Protein AF-A0A3D1CRJ1-F1 (afdb_monomer_lite)

Structure (mmCIF, N/CA/C/O backbone):
data_AF-A0A3D1CRJ1-F1
#
_entry.id   AF-A0A3D1CRJ1-F1
#
loop_
_atom_site.group_PDB
_atom_site.id
_atom_site.type_symbol
_atom_site.label_atom_id
_atom_site.label_alt_id
_atom_site.label_comp_id
_atom_site.label_asym_id
_atom_site.label_entity_id
_atom_site.label_seq_id
_atom_site.pdbx_PDB_ins_code
_atom_site.Cartn_x
_atom_site.Cartn_y
_atom_site.Cartn_z
_atom_site.occupancy
_atom_site.B_iso_or_equiv
_atom_site.auth_seq_id
_atom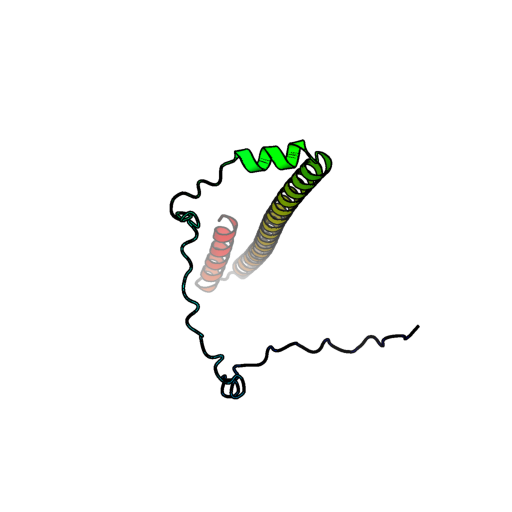_site.auth_comp_id
_atom_site.auth_asym_id
_atom_site.auth_atom_id
_atom_site.pdbx_PDB_model_num
ATOM 1 N N . MET A 1 1 ? 17.618 -36.115 -33.196 1.00 42.38 1 MET A N 1
ATOM 2 C CA . MET A 1 1 ? 16.880 -35.303 -32.205 1.00 42.38 1 MET A CA 1
ATOM 3 C C . MET A 1 1 ? 16.942 -36.050 -30.886 1.00 42.38 1 MET A C 1
ATOM 5 O O . MET A 1 1 ? 16.334 -37.105 -30.785 1.00 42.38 1 MET A O 1
ATOM 9 N N . GLU A 1 2 ? 17.741 -35.579 -29.932 1.00 59.16 2 GLU A N 1
ATOM 10 C CA . GLU A 1 2 ? 17.871 -36.201 -28.608 1.00 59.16 2 GLU A CA 1
ATOM 11 C C . GLU A 1 2 ? 16.869 -35.543 -27.651 1.00 59.16 2 GLU A C 1
ATOM 13 O O . GLU A 1 2 ? 16.913 -34.330 -27.436 1.00 59.16 2 GLU A O 1
ATOM 18 N N . MET A 1 3 ? 15.917 -36.324 -27.133 1.00 46.12 3 MET A N 1
ATOM 19 C CA . MET A 1 3 ? 14.905 -35.846 -26.189 1.00 46.12 3 MET A CA 1
ATOM 20 C C . MET A 1 3 ? 15.514 -35.753 -24.784 1.00 46.12 3 MET A C 1
ATOM 22 O O . MET A 1 3 ? 15.928 -36.765 -24.227 1.00 46.12 3 MET A O 1
ATOM 26 N N . ARG A 1 4 ? 15.575 -34.545 -24.206 1.00 65.12 4 ARG A N 1
ATOM 27 C CA . ARG A 1 4 ? 15.993 -34.331 -22.809 1.00 65.12 4 ARG A CA 1
ATOM 28 C C . ARG A 1 4 ? 14.812 -34.601 -21.874 1.00 65.12 4 ARG A C 1
ATOM 30 O O . ARG A 1 4 ? 13.742 -34.024 -22.052 1.00 65.12 4 ARG A O 1
ATOM 37 N N . THR A 1 5 ? 15.010 -35.463 -20.884 1.00 62.72 5 THR A N 1
ATOM 38 C CA . THR A 1 5 ? 14.030 -35.816 -19.848 1.00 62.72 5 THR A CA 1
ATOM 39 C C . THR A 1 5 ? 13.809 -34.631 -18.892 1.00 62.72 5 THR A C 1
ATOM 41 O O . THR A 1 5 ? 14.776 -34.128 -18.318 1.00 62.72 5 THR A O 1
ATOM 44 N N . PRO A 1 6 ? 12.568 -34.157 -18.681 1.00 48.84 6 PRO A N 1
ATOM 45 C CA . PRO A 1 6 ? 12.290 -33.060 -17.758 1.00 48.84 6 PRO A CA 1
ATOM 46 C C . PRO A 1 6 ? 12.328 -33.578 -16.312 1.00 48.84 6 PRO A C 1
ATOM 48 O O . PRO A 1 6 ? 11.455 -34.334 -15.895 1.00 48.84 6 PRO A O 1
ATOM 51 N N . GLY A 1 7 ? 13.357 -33.199 -15.549 1.00 63.16 7 GLY A N 1
ATOM 52 C CA . GLY A 1 7 ? 13.496 -33.607 -14.144 1.00 63.16 7 GLY A CA 1
ATOM 53 C C . GLY A 1 7 ? 14.865 -33.363 -13.500 1.00 63.16 7 GLY A C 1
ATOM 54 O O . GLY A 1 7 ? 14.966 -33.388 -12.275 1.00 63.16 7 GLY A O 1
ATOM 55 N N . GLU A 1 8 ? 15.916 -33.080 -14.274 1.00 55.84 8 GLU A N 1
ATOM 56 C CA . GLU A 1 8 ? 17.212 -32.696 -13.703 1.00 55.84 8 GLU A CA 1
ATOM 57 C C . GLU A 1 8 ? 17.174 -31.251 -13.195 1.00 55.84 8 GLU A C 1
ATOM 59 O O . GLU A 1 8 ? 17.063 -30.294 -13.963 1.00 55.84 8 GLU A O 1
ATOM 64 N N . ARG A 1 9 ? 17.263 -31.089 -11.870 1.00 64.62 9 ARG A N 1
ATOM 65 C CA . ARG A 1 9 ? 17.508 -29.783 -11.251 1.00 64.62 9 ARG A CA 1
ATOM 66 C C . ARG A 1 9 ? 18.858 -29.253 -11.757 1.00 64.62 9 ARG A C 1
ATOM 68 O O . ARG A 1 9 ? 19.828 -30.015 -11.744 1.00 64.62 9 ARG A O 1
ATOM 75 N N . PRO A 1 10 ? 18.955 -27.982 -12.182 1.00 64.38 10 PRO A N 1
ATOM 76 C CA . PRO A 1 10 ? 20.227 -27.410 -12.603 1.00 64.38 10 PRO A CA 1
ATOM 77 C C . PRO A 1 10 ? 21.236 -27.508 -1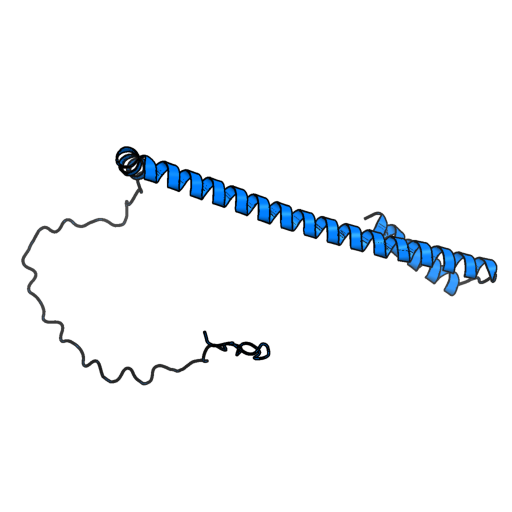1.454 1.00 64.38 10 PRO A C 1
ATOM 79 O O . PRO A 1 10 ? 20.926 -27.135 -10.323 1.00 64.38 10 PRO A O 1
ATOM 82 N N . ARG A 1 11 ? 22.433 -28.042 -11.737 1.00 66.69 11 ARG A N 1
ATOM 83 C CA . ARG A 1 11 ? 23.543 -28.048 -10.776 1.00 66.69 11 ARG A CA 1
ATOM 84 C C . ARG A 1 11 ? 23.834 -26.606 -10.367 1.00 66.69 11 ARG A C 1
ATOM 86 O O . ARG A 1 11 ? 24.179 -25.781 -11.209 1.00 66.69 11 ARG A O 1
ATOM 93 N N . GLU A 1 12 ? 23.687 -26.329 -9.079 1.00 59.28 12 GLU A N 1
ATOM 94 C CA . GLU A 1 12 ? 24.025 -25.052 -8.463 1.00 59.28 12 GLU A CA 1
ATOM 95 C C . GLU A 1 12 ? 25.535 -24.813 -8.628 1.00 59.28 12 GLU A C 1
ATOM 97 O O . GLU A 1 12 ? 26.365 -25.588 -8.148 1.00 59.28 12 GLU A O 1
ATOM 102 N N . PHE A 1 13 ? 25.905 -23.790 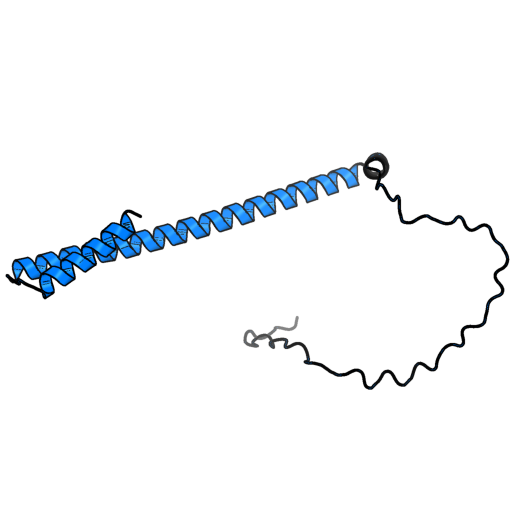-9.400 1.00 60.59 13 PHE A N 1
ATOM 103 C CA . PHE A 1 13 ? 27.300 -23.425 -9.628 1.00 60.59 13 PHE A CA 1
ATOM 104 C C . PHE A 1 13 ? 27.821 -22.676 -8.399 1.00 60.59 13 PHE A C 1
ATOM 106 O O . PHE A 1 13 ? 27.585 -21.479 -8.246 1.00 60.59 13 PHE A O 1
ATOM 113 N N . MET A 1 14 ? 28.538 -23.377 -7.519 1.00 45.12 14 MET A N 1
ATOM 114 C CA . MET A 1 14 ? 29.372 -22.725 -6.509 1.00 45.12 14 MET A CA 1
ATOM 115 C C . MET A 1 14 ? 30.734 -22.365 -7.125 1.00 45.12 14 MET A C 1
ATOM 117 O O . MET A 1 14 ? 31.426 -23.262 -7.616 1.00 45.12 14 MET A O 1
ATOM 121 N N . PRO A 1 15 ? 31.166 -21.090 -7.091 1.00 60.09 15 PRO A N 1
ATOM 122 C CA . PRO A 1 15 ? 32.525 -20.731 -7.476 1.00 60.09 15 PRO A CA 1
ATOM 123 C C . PRO A 1 15 ? 33.539 -21.324 -6.475 1.00 60.09 15 PRO A C 1
ATOM 125 O O . PRO A 1 15 ? 33.281 -21.327 -5.267 1.00 60.09 15 PRO A O 1
ATOM 128 N N . PRO A 1 16 ? 34.695 -21.839 -6.940 1.00 61.44 16 PRO A N 1
ATOM 129 C CA . PRO A 1 16 ? 35.683 -22.451 -6.060 1.00 61.44 16 PRO A CA 1
ATOM 130 C C . PRO A 1 16 ? 36.346 -21.405 -5.155 1.00 61.44 16 PRO A C 1
ATOM 132 O O . PRO A 1 16 ? 36.905 -20.412 -5.618 1.00 61.44 16 PRO A O 1
ATOM 135 N N . VAL A 1 17 ? 36.296 -21.664 -3.849 1.00 54.34 17 VAL A N 1
ATOM 136 C CA . VAL A 1 17 ? 36.940 -20.867 -2.801 1.00 54.34 17 VAL A CA 1
ATOM 137 C C . VAL A 1 17 ? 38.470 -20.964 -2.914 1.00 54.34 17 VAL A C 1
ATOM 139 O O . VAL A 1 17 ? 39.022 -22.059 -3.006 1.00 54.34 17 VAL A O 1
ATOM 142 N N . GLY A 1 18 ? 39.123 -19.796 -2.896 1.00 53.56 18 GLY A N 1
ATOM 143 C CA . GLY A 1 18 ? 40.521 -19.526 -2.530 1.00 53.56 18 GLY A CA 1
ATOM 144 C C . GLY A 1 18 ? 41.555 -20.641 -2.701 1.00 53.56 18 GLY A C 1
ATOM 145 O O . GLY A 1 18 ? 41.904 -21.312 -1.733 1.00 53.56 18 GLY A O 1
ATOM 146 N N . ARG A 1 19 ? 42.162 -20.743 -3.890 1.00 51.88 19 ARG A N 1
ATOM 147 C CA . ARG A 1 19 ? 43.487 -21.365 -4.022 1.00 51.88 19 ARG A CA 1
ATOM 148 C C . ARG A 1 19 ? 44.558 -20.280 -4.004 1.00 51.88 19 ARG A C 1
ATOM 150 O O . ARG A 1 19 ? 44.636 -19.457 -4.910 1.00 51.88 19 ARG A O 1
ATOM 157 N N . THR A 1 20 ? 45.350 -20.290 -2.940 1.00 53.03 20 THR A N 1
ATOM 158 C CA . THR A 1 20 ? 46.599 -19.543 -2.792 1.00 53.03 20 THR A CA 1
ATOM 159 C C . THR A 1 20 ? 47.568 -19.909 -3.930 1.00 53.03 20 THR A C 1
ATOM 161 O O . THR A 1 20 ? 47.651 -21.081 -4.312 1.00 53.03 20 THR A O 1
ATOM 164 N N . PRO A 1 21 ? 48.277 -18.935 -4.527 1.00 56.22 21 PRO A N 1
ATOM 165 C CA . PRO A 1 21 ? 49.045 -19.142 -5.750 1.00 56.22 21 PRO A CA 1
ATOM 166 C C . PRO A 1 21 ? 50.422 -19.747 -5.441 1.00 56.22 21 PRO A C 1
ATOM 168 O O . PRO A 1 21 ? 51.447 -19.101 -5.604 1.00 56.22 21 PRO A O 1
ATOM 171 N N . GLU A 1 22 ? 50.472 -21.005 -5.008 1.00 56.78 22 GLU A N 1
ATOM 172 C CA . GLU A 1 22 ? 51.742 -21.721 -4.785 1.00 56.78 22 GLU A CA 1
ATOM 173 C C . GLU A 1 22 ? 52.308 -22.395 -6.047 1.00 56.78 22 GLU A C 1
ATOM 175 O O . GLU A 1 22 ? 53.298 -23.118 -5.983 1.00 56.78 22 GLU A O 1
ATOM 180 N N . LYS A 1 23 ? 51.713 -22.171 -7.226 1.00 57.25 23 LYS A N 1
ATOM 181 C CA . LYS A 1 23 ? 52.156 -22.816 -8.475 1.00 57.25 23 LYS A CA 1
ATOM 182 C C . LYS A 1 23 ? 52.207 -21.865 -9.671 1.00 57.25 23 LYS A C 1
ATOM 184 O O . LYS A 1 23 ? 51.598 -22.121 -10.702 1.00 57.25 23 LYS A O 1
ATOM 189 N N . LEU A 1 24 ? 52.991 -20.796 -9.531 1.00 54.69 24 LEU A N 1
ATOM 190 C CA . LEU A 1 24 ? 53.632 -20.084 -10.650 1.00 54.69 24 LEU A CA 1
ATOM 191 C C . LEU A 1 24 ? 55.139 -20.415 -10.712 1.00 54.69 24 LEU A C 1
ATOM 193 O O . LEU A 1 24 ? 55.966 -19.571 -11.036 1.00 54.69 24 LEU A O 1
ATOM 197 N N . GLN A 1 25 ? 55.515 -21.650 -10.370 1.00 54.94 25 GLN A N 1
ATOM 198 C CA . GLN A 1 25 ? 56.875 -22.162 -10.556 1.00 54.94 25 GLN A CA 1
ATOM 199 C C . GLN A 1 25 ? 56.980 -22.724 -11.979 1.00 54.94 25 GLN A C 1
ATOM 201 O O . GLN A 1 25 ? 56.506 -23.828 -12.242 1.00 54.94 25 GLN A O 1
ATOM 206 N N . GLY A 1 26 ? 57.520 -21.935 -12.911 1.00 55.50 26 GLY A N 1
ATOM 207 C CA . GLY A 1 26 ? 57.708 -22.365 -14.303 1.00 55.50 26 GLY A CA 1
ATOM 208 C C . GLY A 1 26 ? 57.966 -21.257 -15.328 1.00 55.50 26 GLY A C 1
ATOM 209 O O . GLY A 1 26 ? 58.379 -21.569 -16.439 1.00 55.50 26 GLY A O 1
ATOM 210 N N . TYR A 1 27 ? 57.768 -19.982 -14.981 1.00 55.22 27 TYR A N 1
ATOM 211 C CA . TYR A 1 27 ? 58.238 -18.862 -15.803 1.00 55.22 27 TYR A CA 1
ATOM 212 C C . TYR A 1 27 ? 59.577 -18.376 -15.252 1.00 55.22 27 TYR A C 1
ATOM 214 O O . TYR A 1 27 ? 59.623 -17.494 -14.397 1.00 55.22 27 TYR A O 1
ATOM 222 N N . ASP A 1 28 ? 60.653 -19.016 -15.706 1.00 47.88 28 ASP A N 1
ATOM 223 C CA . ASP A 1 28 ? 62.014 -18.535 -15.484 1.00 47.88 28 ASP A CA 1
ATOM 224 C C . ASP A 1 28 ? 62.150 -17.137 -16.103 1.00 47.88 28 ASP A C 1
ATOM 226 O O . ASP A 1 28 ? 61.676 -16.880 -17.214 1.00 47.88 28 ASP A O 1
ATOM 230 N N . ALA A 1 29 ? 62.719 -16.212 -15.336 1.00 55.12 29 ALA A N 1
ATOM 231 C CA . ALA A 1 29 ? 62.763 -14.792 -15.644 1.00 55.12 29 ALA A CA 1
ATOM 232 C C . ALA A 1 29 ? 63.389 -14.530 -17.023 1.00 55.12 29 ALA A C 1
ATOM 234 O O . ALA A 1 29 ? 64.554 -14.845 -17.260 1.00 55.12 29 ALA A O 1
ATOM 235 N N . VAL A 1 30 ? 62.626 -13.910 -17.928 1.00 57.69 30 VAL A N 1
ATOM 236 C CA . VAL A 1 30 ? 63.177 -13.365 -19.174 1.00 57.69 30 VAL A CA 1
ATOM 237 C C . VAL A 1 30 ? 64.204 -12.290 -18.787 1.00 57.69 30 VAL A C 1
ATOM 239 O O . VAL A 1 30 ? 63.827 -11.332 -18.106 1.00 57.69 30 VAL A O 1
ATOM 242 N N . PRO A 1 31 ? 65.487 -12.418 -19.173 1.00 53.97 31 PRO A N 1
ATOM 243 C CA . PRO A 1 31 ? 66.484 -11.407 -18.861 1.00 53.97 31 PRO A CA 1
ATOM 244 C C . PRO A 1 31 ? 66.163 -10.134 -19.650 1.00 53.97 31 PRO A C 1
ATOM 246 O O . PRO A 1 31 ? 66.085 -10.152 -20.880 1.00 53.97 31 PRO A O 1
ATOM 249 N N . LEU A 1 32 ? 65.957 -9.029 -18.933 1.00 56.78 32 LEU A N 1
ATOM 250 C CA . LEU A 1 32 ? 65.860 -7.693 -19.514 1.00 56.78 32 LEU A CA 1
ATOM 251 C C . LEU A 1 32 ? 67.237 -7.336 -20.083 1.00 56.78 32 LEU A C 1
ATOM 253 O O . LEU A 1 32 ? 68.125 -6.906 -19.354 1.00 56.78 32 LEU A O 1
ATOM 257 N N . VAL A 1 33 ? 67.435 -7.575 -21.377 1.00 58.09 33 VAL A N 1
ATOM 258 C CA . VAL A 1 33 ? 68.583 -7.039 -22.110 1.00 58.09 33 VAL A CA 1
ATOM 259 C C . VAL A 1 33 ? 68.399 -5.526 -22.170 1.00 58.09 33 VAL A C 1
ATOM 261 O O . VAL A 1 33 ? 67.374 -5.051 -22.663 1.00 58.09 33 VAL A O 1
ATOM 264 N N . GLU A 1 34 ? 69.368 -4.780 -21.641 1.00 52.75 34 GLU A N 1
ATOM 265 C CA . GLU A 1 34 ? 69.467 -3.332 -21.809 1.00 52.75 34 GLU A CA 1
ATOM 266 C C . GLU A 1 34 ? 69.612 -3.033 -23.306 1.00 52.75 34 GLU A C 1
ATOM 268 O O . GLU A 1 34 ? 70.691 -3.125 -23.885 1.00 52.75 34 GLU A O 1
ATOM 273 N N . ALA A 1 35 ? 68.487 -2.751 -23.961 1.00 52.97 35 ALA A N 1
ATOM 274 C CA . ALA A 1 35 ? 68.488 -2.194 -25.299 1.00 52.97 35 ALA A CA 1
ATOM 275 C C . ALA A 1 35 ? 68.925 -0.731 -25.180 1.00 52.97 35 ALA A C 1
ATOM 277 O O . ALA A 1 35 ? 68.190 0.097 -24.635 1.00 52.97 35 ALA A O 1
ATOM 278 N N . GLU A 1 36 ? 70.135 -0.443 -25.662 1.00 50.88 36 GLU A N 1
ATOM 279 C CA . GLU A 1 36 ? 70.638 0.906 -25.904 1.00 50.88 36 GLU A CA 1
ATOM 280 C C . GLU A 1 36 ? 69.539 1.742 -26.583 1.00 50.88 36 GLU A C 1
ATOM 282 O O . GLU A 1 36 ? 69.052 1.413 -27.669 1.00 50.88 36 GLU A O 1
ATOM 287 N N . GLN A 1 37 ? 69.093 2.798 -25.897 1.00 48.94 37 GLN A N 1
ATOM 288 C CA . GLN A 1 37 ? 68.116 3.746 -26.420 1.00 48.94 37 GLN A CA 1
ATOM 289 C C . GLN A 1 37 ? 68.798 4.624 -27.466 1.00 48.94 37 GLN A C 1
ATOM 291 O O . GLN A 1 37 ? 69.447 5.617 -27.145 1.00 48.94 37 GLN A O 1
ATOM 296 N N . GLU A 1 38 ? 68.644 4.243 -28.730 1.00 48.16 38 GLU A N 1
ATOM 297 C CA . GLU A 1 38 ? 68.890 5.137 -29.852 1.00 48.16 38 GLU A CA 1
ATOM 298 C C . GLU A 1 38 ? 67.862 6.278 -29.793 1.00 48.16 38 GLU A C 1
ATOM 300 O O . GLU A 1 38 ? 66.646 6.057 -29.773 1.00 48.16 38 GLU A O 1
ATOM 305 N N . ASP A 1 39 ? 68.389 7.495 -29.718 1.00 52.47 39 ASP A N 1
ATOM 306 C CA . ASP A 1 39 ? 67.699 8.765 -29.525 1.00 52.47 39 ASP A CA 1
ATOM 307 C C . ASP A 1 39 ? 66.754 9.056 -30.707 1.00 52.47 39 ASP A C 1
ATOM 309 O O . ASP A 1 39 ? 67.086 9.742 -31.676 1.00 52.47 39 ASP A O 1
ATOM 313 N N . LYS A 1 40 ? 65.549 8.482 -30.675 1.00 56.78 40 LYS A N 1
ATOM 314 C CA . LYS A 1 40 ? 64.436 8.952 -31.500 1.00 56.78 40 LYS A CA 1
ATOM 315 C C . LYS A 1 40 ? 63.672 9.981 -30.675 1.00 56.78 40 LYS A C 1
ATOM 317 O O . LYS A 1 40 ? 63.263 9.643 -29.564 1.00 56.78 40 LYS A O 1
ATOM 322 N N . PRO A 1 41 ? 63.394 11.189 -31.202 1.00 52.22 41 PRO A N 1
ATOM 323 C CA . PRO A 1 41 ? 62.520 12.150 -30.545 1.00 52.22 41 PRO A CA 1
ATOM 324 C C . PRO A 1 41 ? 61.077 11.628 -30.618 1.00 52.22 41 PRO A C 1
ATOM 326 O O . PRO A 1 41 ? 60.267 12.041 -31.446 1.00 52.22 41 PRO A O 1
ATOM 329 N N . GLY A 1 42 ? 60.772 10.644 -29.775 1.00 45.97 42 GLY A N 1
ATOM 330 C CA . GLY A 1 42 ? 59.429 10.187 -29.484 1.00 45.97 42 GLY A CA 1
ATOM 331 C C . GLY A 1 42 ? 58.786 11.240 -28.605 1.00 45.97 42 GLY A C 1
ATOM 332 O O . GLY A 1 42 ? 59.119 11.354 -27.429 1.00 45.97 42 GLY A O 1
ATOM 333 N N . GLY A 1 43 ? 57.916 12.047 -29.212 1.00 50.38 43 GLY A N 1
ATOM 334 C CA . GLY A 1 43 ? 57.158 13.083 -28.531 1.00 50.38 43 GLY A CA 1
ATOM 335 C C . GLY A 1 43 ? 56.590 12.566 -27.214 1.00 50.38 43 GLY A C 1
ATOM 336 O O . GLY A 1 43 ? 55.837 11.594 -27.178 1.00 50.38 43 GLY A O 1
ATOM 337 N N . VAL A 1 44 ? 56.985 13.227 -26.134 1.00 55.53 44 VAL A N 1
ATOM 338 C CA . VAL A 1 44 ? 56.422 13.038 -24.804 1.00 55.53 44 VAL A CA 1
ATOM 339 C C . VAL A 1 44 ? 54.932 13.364 -24.906 1.00 55.53 44 VAL A C 1
ATOM 341 O O . VAL A 1 44 ? 54.564 14.524 -25.079 1.00 55.53 44 VAL A O 1
ATOM 344 N N . ILE A 1 45 ? 54.059 12.357 -24.856 1.00 49.50 45 ILE A N 1
ATOM 345 C CA . ILE A 1 45 ? 52.623 12.609 -24.725 1.00 49.50 45 ILE A CA 1
ATOM 346 C C . ILE A 1 45 ? 52.369 12.882 -23.246 1.00 49.50 45 ILE A C 1
ATOM 348 O O . ILE A 1 45 ? 52.331 11.966 -22.424 1.00 49.50 45 ILE A O 1
ATOM 352 N N . ASP A 1 46 ? 52.232 14.162 -22.914 1.00 51.25 46 ASP A N 1
ATOM 353 C CA . ASP A 1 46 ? 51.776 14.615 -21.607 1.00 51.25 46 ASP A CA 1
ATOM 354 C C . ASP A 1 46 ? 50.353 14.088 -21.341 1.00 51.25 46 ASP A C 1
ATOM 356 O O . ASP A 1 46 ? 49.383 14.470 -21.996 1.00 51.25 46 ASP A O 1
ATOM 360 N N . MET A 1 47 ? 50.223 13.178 -20.373 1.00 58.16 47 MET A N 1
ATOM 361 C CA . MET A 1 47 ? 48.945 12.605 -19.937 1.00 58.16 47 MET A CA 1
ATOM 362 C C . MET A 1 47 ? 48.168 13.511 -18.964 1.00 58.16 47 MET A C 1
ATOM 364 O O . MET A 1 47 ? 47.223 13.039 -18.331 1.00 58.16 47 MET A O 1
ATOM 368 N N . LYS A 1 48 ? 48.530 14.792 -18.813 1.00 55.50 48 LYS A N 1
ATOM 369 C CA . LYS A 1 48 ? 47.828 15.720 -17.908 1.00 55.50 48 LYS A CA 1
ATOM 370 C C . LYS A 1 48 ? 46.829 16.670 -18.570 1.00 55.50 48 LYS A C 1
ATOM 372 O O . LYS A 1 48 ? 46.148 17.384 -17.844 1.00 55.50 48 LYS A O 1
ATOM 377 N N . SER A 1 49 ? 46.653 16.615 -19.890 1.00 56.53 49 SER A N 1
ATOM 378 C CA . SER A 1 49 ? 45.724 17.506 -20.608 1.00 56.53 49 SER A CA 1
ATOM 379 C C . SER A 1 49 ? 44.940 16.769 -21.695 1.00 56.53 49 SER A C 1
ATOM 381 O O . SER A 1 49 ? 44.962 17.154 -22.860 1.00 56.53 49 SER A O 1
ATOM 383 N N . ARG A 1 50 ? 44.267 15.664 -21.351 1.00 57.53 50 ARG A N 1
ATOM 384 C CA . ARG A 1 50 ? 43.320 15.026 -22.279 1.00 57.53 50 ARG A CA 1
ATOM 385 C C . ARG A 1 50 ? 41.924 15.584 -22.031 1.00 57.53 50 ARG A C 1
ATOM 387 O O . ARG A 1 50 ? 41.062 14.901 -21.488 1.00 57.53 50 ARG A O 1
ATOM 394 N N . GLU A 1 51 ? 41.734 16.844 -22.409 1.00 53.28 51 GLU A N 1
ATOM 395 C CA . GLU A 1 51 ? 40.403 17.352 -22.727 1.00 53.28 51 GLU A CA 1
ATOM 396 C C . GLU A 1 51 ? 39.900 16.489 -23.887 1.00 53.28 51 GLU A C 1
ATOM 398 O O . GLU A 1 51 ? 40.434 16.515 -24.997 1.00 53.28 51 GLU A O 1
ATOM 403 N N . VAL A 1 52 ? 38.975 15.580 -23.579 1.00 53.97 52 VAL A N 1
ATOM 404 C CA . VAL A 1 52 ? 38.275 14.803 -24.597 1.00 53.97 52 VAL A CA 1
ATOM 405 C C . VAL A 1 52 ? 37.347 15.796 -25.276 1.00 53.97 52 VAL A C 1
ATOM 407 O O . VAL A 1 52 ? 36.293 16.134 -24.757 1.00 53.97 52 VAL A O 1
ATOM 410 N N . ASP A 1 53 ? 37.837 16.335 -26.380 1.00 50.28 53 ASP A N 1
ATOM 411 C CA . ASP A 1 53 ? 37.173 17.319 -27.213 1.00 50.28 53 ASP A CA 1
ATOM 412 C C . ASP A 1 53 ? 35.880 16.695 -27.779 1.00 50.28 53 ASP A C 1
ATOM 414 O O . ASP A 1 53 ? 35.937 15.711 -28.528 1.00 50.28 53 ASP A O 1
ATOM 418 N N . ASP A 1 54 ? 34.710 17.254 -27.439 1.00 54.19 54 ASP A N 1
ATOM 419 C CA . ASP A 1 54 ? 33.379 16.842 -27.943 1.00 54.19 54 ASP A CA 1
ATOM 420 C C . ASP A 1 54 ? 33.302 16.856 -29.494 1.00 54.19 54 ASP A C 1
ATOM 422 O O . ASP A 1 54 ? 32.357 16.365 -30.115 1.00 54.19 54 ASP A O 1
ATOM 426 N N . SER A 1 55 ? 34.330 17.395 -30.158 1.00 53.00 55 SER A N 1
ATOM 427 C CA . SER A 1 55 ? 34.497 17.440 -31.608 1.00 53.00 55 SER A CA 1
ATOM 428 C C . SER A 1 55 ? 34.685 16.057 -32.262 1.00 53.00 55 SER A C 1
ATOM 430 O O . SER A 1 55 ? 34.253 15.874 -33.406 1.00 53.00 55 SER A O 1
ATOM 432 N N . VAL A 1 56 ? 35.245 15.054 -31.565 1.00 52.84 56 VAL A N 1
ATOM 433 C CA . VAL A 1 56 ? 35.511 13.711 -32.138 1.00 52.84 56 VAL A CA 1
ATOM 434 C C . VAL A 1 56 ? 34.221 12.918 -32.384 1.00 52.84 56 VAL A C 1
ATOM 436 O O . VAL A 1 56 ? 34.136 12.165 -33.359 1.00 52.84 56 VAL A O 1
ATOM 439 N N . GLU A 1 57 ? 33.184 13.130 -31.567 1.00 52.75 57 GLU A N 1
ATOM 440 C CA . GLU A 1 57 ? 31.866 12.513 -31.774 1.00 52.75 57 GLU A CA 1
ATOM 441 C C . GLU A 1 57 ? 31.255 12.928 -33.121 1.00 52.75 57 GLU A C 1
ATOM 443 O O . GLU A 1 57 ? 30.618 12.125 -33.807 1.00 52.75 57 GLU A O 1
ATOM 448 N N . THR A 1 58 ? 31.523 14.157 -33.568 1.00 56.19 58 THR A N 1
ATOM 449 C CA . THR A 1 58 ? 30.915 14.692 -34.791 1.00 56.19 58 THR A CA 1
ATOM 450 C C . THR A 1 58 ? 31.530 14.142 -36.081 1.00 56.19 58 THR A C 1
ATOM 452 O O . THR A 1 58 ? 30.845 14.067 -37.104 1.00 56.19 58 THR A O 1
ATOM 455 N N . ASP A 1 59 ? 32.796 13.717 -36.062 1.00 55.59 59 ASP A N 1
ATOM 456 C CA . ASP A 1 59 ? 33.529 13.362 -37.284 1.00 55.59 59 ASP A CA 1
ATOM 457 C C . ASP A 1 59 ? 33.345 11.889 -37.703 1.00 55.59 59 ASP A C 1
ATOM 459 O O . ASP A 1 59 ? 33.423 11.551 -38.887 1.00 55.59 59 ASP A O 1
ATOM 463 N N . VAL A 1 60 ? 33.003 11.007 -36.755 1.00 53.75 60 VAL A N 1
ATOM 464 C CA . VAL A 1 60 ? 32.604 9.611 -37.025 1.00 53.75 60 VAL A CA 1
ATOM 465 C C . VAL A 1 60 ? 31.146 9.533 -37.497 1.00 53.75 60 VAL A C 1
ATOM 467 O O . VAL A 1 60 ? 30.837 8.779 -38.424 1.00 53.75 60 VAL A O 1
ATOM 470 N N . VAL A 1 61 ? 30.271 10.362 -36.917 1.00 56.75 61 VAL A N 1
ATOM 471 C CA . VAL A 1 61 ? 28.847 10.486 -37.277 1.00 56.75 61 VAL A CA 1
ATOM 472 C C . VAL A 1 61 ? 28.667 11.002 -38.709 1.00 56.75 61 VAL A C 1
ATOM 474 O O . VAL A 1 61 ? 27.886 10.435 -39.469 1.00 56.75 61 VAL A O 1
ATOM 477 N N . LYS A 1 62 ? 29.456 11.999 -39.141 1.00 62.41 62 LYS A N 1
ATOM 478 C CA . LYS A 1 62 ? 29.402 12.534 -40.518 1.00 62.41 62 LYS A CA 1
ATOM 479 C C . LYS A 1 62 ? 29.821 11.532 -41.599 1.00 62.41 62 LYS A C 1
ATOM 481 O O . LYS A 1 62 ? 29.384 11.654 -42.738 1.00 62.41 62 LYS A O 1
ATOM 486 N N . ARG A 1 63 ? 30.667 10.550 -41.267 1.00 60.09 63 ARG A N 1
ATOM 487 C CA . ARG A 1 63 ? 31.182 9.550 -42.224 1.00 60.09 63 ARG A CA 1
ATOM 488 C C . ARG A 1 63 ? 30.344 8.270 -42.284 1.00 60.09 63 ARG A C 1
ATOM 490 O O . ARG A 1 63 ? 30.523 7.489 -43.210 1.00 60.09 63 ARG A O 1
ATOM 497 N N . ASN A 1 64 ? 29.469 8.030 -41.304 1.00 58.44 64 ASN A N 1
ATOM 498 C CA . ASN A 1 64 ? 28.588 6.860 -41.234 1.00 58.44 64 ASN A CA 1
ATOM 499 C C . ASN A 1 64 ? 27.248 7.244 -40.574 1.00 58.44 64 ASN A C 1
ATOM 501 O O . ASN A 1 64 ? 27.038 6.921 -39.400 1.00 58.44 64 ASN A O 1
ATOM 505 N N . PRO A 1 65 ? 26.340 7.917 -41.302 1.00 67.00 65 PRO A N 1
ATOM 506 C CA . PRO A 1 65 ? 25.054 8.370 -40.761 1.00 67.00 65 PRO A CA 1
ATOM 507 C C . PRO A 1 65 ? 24.210 7.215 -40.195 1.00 67.00 65 PRO A C 1
ATOM 509 O O . PRO A 1 65 ? 23.612 7.346 -39.133 1.00 67.00 65 PRO A O 1
ATOM 512 N N . GLU A 1 66 ? 24.281 6.035 -40.813 1.00 72.62 66 GLU A N 1
ATOM 513 C CA . GLU A 1 66 ? 23.606 4.814 -40.348 1.00 72.62 66 GLU A CA 1
ATOM 514 C C . GLU A 1 66 ? 24.056 4.375 -38.940 1.00 72.62 66 GLU A C 1
ATOM 516 O O . GLU A 1 66 ? 23.272 3.830 -38.163 1.00 72.62 66 GLU A O 1
ATOM 521 N N . LYS A 1 67 ? 25.318 4.642 -38.566 1.00 76.00 67 LYS A N 1
ATOM 522 C CA . LYS A 1 67 ? 25.824 4.342 -37.216 1.00 76.00 67 LYS A CA 1
ATOM 523 C C . LYS A 1 67 ? 25.317 5.343 -36.183 1.00 76.00 67 LYS A C 1
ATOM 525 O O . LYS A 1 67 ? 25.093 4.959 -35.039 1.00 76.00 67 LYS A O 1
ATOM 530 N N . ALA A 1 68 ? 25.128 6.601 -36.571 1.00 76.69 68 ALA A N 1
ATOM 531 C CA . ALA A 1 68 ? 24.586 7.627 -35.688 1.00 76.69 68 ALA A CA 1
ATOM 532 C C . ALA A 1 68 ? 23.112 7.353 -35.362 1.00 76.69 68 ALA A C 1
ATOM 534 O O . ALA A 1 68 ? 22.720 7.384 -34.199 1.00 76.69 68 ALA A O 1
ATOM 535 N N . GLU A 1 69 ? 22.327 6.961 -36.366 1.00 81.00 69 GLU A N 1
ATOM 536 C CA . GLU A 1 69 ? 20.933 6.551 -36.178 1.00 81.00 69 GLU A CA 1
ATOM 537 C C . GLU A 1 69 ? 20.816 5.309 -35.284 1.00 81.00 69 GLU A C 1
ATOM 539 O O . GLU A 1 69 ? 19.969 5.265 -34.391 1.00 81.00 69 GLU A O 1
ATOM 544 N N . ALA A 1 70 ? 21.701 4.321 -35.465 1.00 84.19 70 ALA A N 1
ATOM 545 C CA . ALA A 1 70 ? 21.748 3.142 -34.604 1.00 84.19 70 ALA A CA 1
ATOM 546 C C . ALA A 1 70 ? 22.068 3.499 -33.140 1.00 84.19 70 ALA A C 1
ATOM 548 O O . ALA A 1 70 ? 21.457 2.952 -32.220 1.00 84.19 70 ALA A O 1
ATOM 549 N N . LEU A 1 71 ? 22.987 4.441 -32.903 1.00 85.44 71 LEU A N 1
ATOM 550 C CA . LEU A 1 71 ? 23.323 4.915 -31.557 1.00 85.44 71 LEU A CA 1
ATOM 551 C C . LEU A 1 71 ? 22.172 5.694 -30.912 1.00 85.44 71 LEU A C 1
ATOM 553 O O . LEU A 1 71 ? 21.870 5.480 -29.737 1.00 85.44 71 LEU A O 1
ATOM 557 N N . GLU A 1 72 ? 21.477 6.543 -31.668 1.00 87.56 72 GLU A N 1
ATOM 558 C CA . GLU A 1 72 ? 20.287 7.232 -31.167 1.00 87.56 72 GLU A CA 1
ATOM 559 C C . GLU A 1 72 ? 19.159 6.259 -30.825 1.00 87.56 72 GLU A C 1
ATOM 561 O O . GLU A 1 72 ? 18.490 6.423 -29.804 1.00 87.56 72 GLU A O 1
ATOM 566 N N . GLN A 1 73 ? 18.950 5.230 -31.647 1.00 88.81 73 GLN A N 1
ATOM 567 C CA . GLN A 1 73 ? 17.967 4.187 -31.363 1.00 88.81 73 GLN A CA 1
ATOM 568 C C . GLN A 1 73 ? 18.328 3.409 -30.097 1.00 88.81 73 GLN A C 1
ATOM 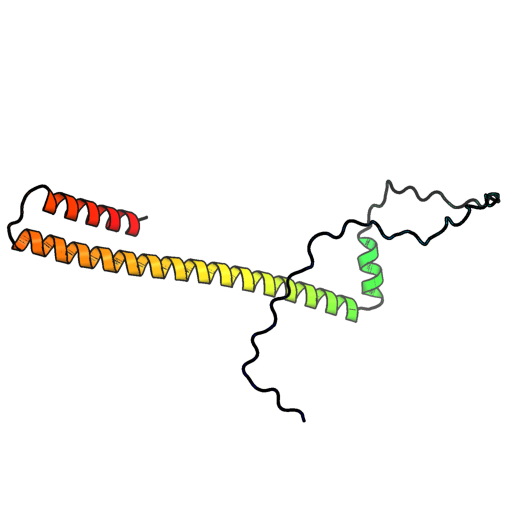570 O O . GLN A 1 73 ? 17.452 3.177 -29.266 1.00 88.81 73 GLN A O 1
ATOM 575 N N . LEU A 1 74 ? 19.605 3.063 -29.904 1.00 88.81 74 LEU A N 1
ATOM 576 C CA . LEU A 1 74 ? 20.075 2.418 -28.676 1.00 88.81 74 LEU A CA 1
ATOM 577 C C . LEU A 1 74 ? 19.855 3.304 -27.447 1.00 88.81 74 LEU A C 1
ATOM 579 O O . LEU A 1 74 ? 19.396 2.805 -26.421 1.00 88.81 74 LEU A O 1
ATOM 583 N N . LYS A 1 75 ? 20.114 4.612 -27.555 1.00 92.81 75 LYS A N 1
ATOM 584 C CA . LYS A 1 75 ? 19.863 5.571 -26.471 1.00 92.81 75 LYS A CA 1
ATOM 585 C C . LYS A 1 75 ? 18.374 5.668 -26.137 1.00 92.81 75 LYS A C 1
ATOM 587 O O . LYS A 1 75 ? 17.999 5.478 -24.986 1.00 92.81 75 LYS A O 1
ATOM 592 N N . ARG A 1 76 ? 17.511 5.844 -27.145 1.00 92.88 76 ARG A N 1
ATOM 593 C CA . ARG A 1 76 ? 16.049 5.865 -26.953 1.00 92.88 76 ARG A CA 1
ATOM 594 C C . ARG A 1 76 ? 15.532 4.554 -26.355 1.00 92.88 76 ARG A C 1
ATOM 596 O O . ARG A 1 76 ? 14.639 4.574 -25.513 1.00 92.88 76 ARG A O 1
ATOM 603 N N . ALA A 1 77 ? 16.089 3.416 -26.770 1.00 92.81 77 ALA A N 1
ATOM 604 C CA . ALA A 1 77 ? 15.733 2.110 -26.223 1.00 92.81 77 ALA A CA 1
ATOM 605 C C . ALA A 1 77 ? 16.181 1.955 -24.759 1.00 92.81 77 ALA A C 1
ATOM 607 O O . ALA A 1 77 ? 15.441 1.386 -23.956 1.00 92.81 77 ALA A O 1
ATOM 608 N N . ALA A 1 78 ? 17.359 2.478 -24.400 1.00 92.62 78 ALA A N 1
ATOM 609 C CA . ALA A 1 78 ? 17.837 2.514 -23.020 1.00 92.62 78 ALA A CA 1
ATOM 610 C C . ALA A 1 78 ? 16.931 3.387 -22.135 1.00 92.62 78 ALA A C 1
ATOM 612 O O . ALA A 1 78 ? 16.462 2.911 -21.103 1.00 92.62 78 ALA A O 1
ATOM 613 N N . ASP A 1 79 ? 16.583 4.594 -22.589 1.00 96.25 79 ASP A N 1
ATOM 614 C CA . ASP A 1 79 ? 15.689 5.506 -21.865 1.00 96.25 79 ASP A CA 1
ATOM 615 C C . ASP A 1 79 ? 14.290 4.894 -21.669 1.00 96.25 79 ASP A C 1
ATOM 617 O O . ASP A 1 79 ? 13.726 4.926 -20.572 1.00 96.25 79 ASP A O 1
ATOM 621 N N . ALA A 1 80 ? 13.741 4.258 -22.711 1.00 95.88 80 ALA A N 1
ATOM 622 C CA . ALA A 1 80 ? 12.457 3.563 -22.635 1.00 95.88 80 ALA A CA 1
ATOM 623 C C . ALA A 1 80 ? 12.494 2.392 -21.640 1.00 95.88 80 ALA A C 1
ATOM 625 O O . ALA A 1 80 ? 11.530 2.163 -20.903 1.00 95.88 80 ALA A O 1
ATOM 626 N N . ARG A 1 81 ? 13.613 1.657 -21.584 1.00 95.50 81 ARG A N 1
ATOM 627 C CA . ARG A 1 81 ? 13.814 0.585 -20.604 1.00 95.50 81 ARG A CA 1
ATOM 628 C C . ARG A 1 81 ? 13.836 1.139 -19.185 1.00 95.50 81 ARG A C 1
ATOM 630 O O . ARG A 1 81 ? 13.172 0.580 -18.314 1.00 95.50 81 ARG A O 1
ATOM 637 N N . ASP A 1 82 ? 14.570 2.217 -18.945 1.00 96.81 82 ASP A N 1
ATOM 638 C CA . ASP A 1 82 ? 14.681 2.817 -17.615 1.00 96.81 82 ASP A CA 1
ATOM 639 C C . ASP A 1 82 ? 13.344 3.406 -17.151 1.00 96.81 82 ASP A C 1
ATOM 641 O O . ASP A 1 82 ? 12.940 3.204 -16.002 1.00 96.81 82 ASP A O 1
ATOM 645 N N . GLN A 1 83 ? 12.584 4.019 -18.062 1.00 97.56 83 GLN A N 1
ATOM 646 C CA . GLN A 1 83 ? 11.211 4.439 -17.793 1.00 97.56 83 GLN A CA 1
ATOM 647 C C . GLN A 1 83 ? 10.311 3.244 -17.441 1.00 97.56 83 GLN A C 1
ATOM 649 O O . GLN A 1 83 ? 9.574 3.300 -16.457 1.00 97.56 83 GLN A O 1
ATOM 654 N N . ALA A 1 84 ? 10.394 2.139 -18.186 1.00 96.81 84 ALA A N 1
ATOM 655 C CA . ALA A 1 84 ? 9.617 0.934 -17.902 1.00 96.81 84 ALA A CA 1
ATOM 656 C C . ALA A 1 84 ? 9.974 0.313 -16.539 1.00 96.81 84 ALA A C 1
ATOM 658 O O . ALA A 1 84 ? 9.082 -0.110 -15.801 1.00 96.81 84 ALA A O 1
ATOM 659 N N . LEU A 1 85 ? 11.259 0.294 -16.169 1.00 97.69 85 LEU A N 1
ATOM 660 C CA . LEU A 1 85 ? 11.713 -0.174 -14.857 1.00 97.69 85 LEU A CA 1
ATOM 661 C C . LEU A 1 85 ? 11.191 0.716 -13.724 1.00 97.69 85 LEU A C 1
ATOM 663 O O . LEU A 1 85 ? 10.748 0.197 -12.698 1.00 97.69 85 LEU A O 1
ATOM 667 N N . ASN A 1 86 ? 11.196 2.036 -13.908 1.00 97.50 86 ASN A N 1
ATOM 668 C CA . ASN A 1 86 ? 10.642 2.968 -12.928 1.00 97.50 86 ASN A CA 1
ATOM 669 C C . ASN A 1 86 ? 9.125 2.809 -12.784 1.00 97.50 86 ASN A C 1
ATOM 671 O O . ASN A 1 86 ? 8.636 2.688 -11.662 1.00 97.50 86 ASN A O 1
ATOM 675 N N . ASN A 1 87 ? 8.394 2.712 -13.896 1.00 96.12 87 ASN A N 1
ATOM 676 C CA . ASN A 1 87 ? 6.951 2.466 -13.885 1.00 96.12 87 ASN A CA 1
ATOM 677 C C . ASN A 1 87 ? 6.616 1.148 -13.181 1.00 96.12 87 ASN A C 1
ATOM 679 O O . ASN A 1 87 ? 5.681 1.085 -12.387 1.00 96.12 87 ASN A O 1
ATOM 683 N N . ARG A 1 88 ? 7.411 0.098 -13.419 1.00 96.38 88 ARG A N 1
ATOM 684 C CA . ARG A 1 88 ? 7.260 -1.185 -12.731 1.00 96.38 88 ARG A CA 1
ATOM 685 C C . ARG A 1 88 ? 7.446 -1.047 -11.219 1.00 96.38 88 ARG A C 1
ATOM 687 O O . ARG A 1 88 ? 6.593 -1.515 -10.474 1.00 96.38 88 ARG A O 1
ATOM 694 N N . ARG A 1 89 ? 8.516 -0.386 -10.762 1.00 96.12 89 ARG A N 1
ATOM 695 C CA . ARG A 1 89 ? 8.757 -0.151 -9.324 1.00 96.12 89 ARG A CA 1
ATOM 696 C C . ARG A 1 89 ? 7.618 0.642 -8.678 1.00 96.12 89 ARG A C 1
ATOM 698 O O . ARG A 1 89 ? 7.195 0.316 -7.573 1.00 96.12 89 ARG A O 1
ATOM 705 N N . GLN A 1 90 ? 7.106 1.662 -9.369 1.00 96.69 90 GLN A N 1
ATOM 706 C CA . GLN A 1 90 ? 5.959 2.442 -8.899 1.00 96.69 90 GLN A CA 1
ATOM 707 C C . GLN A 1 90 ? 4.694 1.580 -8.796 1.00 96.69 90 GLN A C 1
ATOM 709 O O . GLN A 1 90 ? 4.021 1.616 -7.770 1.00 96.69 90 GLN A O 1
ATOM 714 N N . ALA A 1 91 ? 4.403 0.760 -9.809 1.00 94.81 91 ALA A N 1
ATOM 715 C CA . ALA A 1 91 ? 3.254 -0.141 -9.797 1.00 94.81 91 ALA A CA 1
ATOM 716 C C . ALA A 1 91 ? 3.340 -1.181 -8.667 1.00 94.81 91 ALA A C 1
ATOM 718 O O . ALA A 1 91 ? 2.357 -1.402 -7.966 1.00 94.81 91 ALA A O 1
ATOM 719 N N . GLU A 1 92 ? 4.512 -1.782 -8.442 1.00 95.38 92 GLU A N 1
ATOM 720 C CA . GLU A 1 92 ? 4.744 -2.715 -7.329 1.00 95.38 92 GLU A CA 1
ATOM 721 C C . GLU A 1 92 ? 4.531 -2.033 -5.965 1.00 95.38 92 GLU A C 1
ATOM 723 O O . GLU A 1 92 ? 3.904 -2.615 -5.080 1.00 95.38 92 GLU A O 1
ATOM 728 N N . SER A 1 93 ? 4.979 -0.782 -5.806 1.00 95.25 93 SER A N 1
ATOM 729 C CA . SER A 1 93 ? 4.734 0.008 -4.592 1.00 95.25 93 SER A CA 1
ATOM 730 C C . SER A 1 93 ? 3.245 0.276 -4.364 1.00 95.25 93 SER A C 1
ATOM 732 O O . SER A 1 93 ? 2.775 0.149 -3.235 1.00 95.25 93 SER A O 1
ATOM 734 N N . ILE A 1 94 ? 2.503 0.642 -5.413 1.00 93.31 94 ILE A N 1
ATOM 735 C CA . ILE A 1 94 ? 1.055 0.886 -5.322 1.00 93.31 94 ILE A CA 1
ATOM 736 C C . ILE A 1 94 ? 0.333 -0.407 -4.932 1.00 93.31 94 ILE A C 1
ATOM 738 O O . ILE A 1 94 ? -0.442 -0.411 -3.983 1.00 93.31 94 ILE A O 1
ATOM 742 N N . LEU A 1 95 ? 0.651 -1.528 -5.585 1.00 94.06 95 LEU A N 1
ATOM 743 C CA . LEU A 1 95 ? 0.055 -2.828 -5.262 1.00 94.06 95 LEU A CA 1
ATOM 744 C C . LEU A 1 95 ? 0.339 -3.257 -3.815 1.00 94.06 95 LEU A C 1
ATOM 746 O O . LEU A 1 95 ? -0.546 -3.786 -3.141 1.00 94.06 95 LEU A O 1
ATOM 750 N N . ALA A 1 96 ? 1.554 -3.013 -3.315 1.00 93.81 96 ALA A N 1
ATOM 751 C CA . ALA A 1 96 ? 1.895 -3.281 -1.921 1.00 93.81 96 ALA A CA 1
ATOM 752 C C . ALA A 1 96 ? 1.076 -2.410 -0.949 1.00 93.81 96 ALA A C 1
ATOM 754 O O . ALA A 1 96 ? 0.598 -2.912 0.071 1.00 93.81 96 ALA A O 1
ATOM 755 N N . GLN A 1 97 ? 0.872 -1.128 -1.273 1.00 94.06 97 GLN A N 1
ATOM 756 C CA . GLN A 1 97 ? 0.041 -0.215 -0.480 1.00 94.06 97 GLN A CA 1
ATOM 757 C C . GLN A 1 97 ? -1.440 -0.615 -0.496 1.00 94.06 97 GLN A C 1
ATOM 759 O O . GLN A 1 97 ? -2.074 -0.636 0.558 1.00 94.06 97 GLN A O 1
ATOM 764 N N . ASP A 1 98 ? -1.981 -0.998 -1.651 1.00 95.38 98 ASP A N 1
ATOM 765 C CA . ASP A 1 98 ? -3.367 -1.455 -1.780 1.00 95.38 98 ASP A CA 1
ATOM 766 C C . ASP A 1 98 ? -3.609 -2.743 -0.986 1.00 95.38 98 ASP A C 1
ATOM 768 O O . ASP A 1 98 ? -4.603 -2.857 -0.261 1.00 95.38 98 ASP A O 1
ATOM 772 N N . SER A 1 99 ? -2.667 -3.690 -1.057 1.00 95.62 99 SER A N 1
ATOM 773 C CA . SER A 1 99 ? -2.708 -4.912 -0.250 1.00 95.62 99 SER A CA 1
ATOM 774 C C . SER A 1 99 ? -2.712 -4.592 1.246 1.00 95.62 99 SER A C 1
ATOM 776 O O . SER A 1 99 ? -3.527 -5.141 1.988 1.00 95.62 99 SER A O 1
ATOM 778 N N . LEU A 1 100 ? -1.843 -3.678 1.693 1.00 95.25 100 LEU A N 1
ATOM 779 C CA . LEU A 1 100 ? -1.784 -3.245 3.090 1.00 95.25 100 LEU A CA 1
ATOM 780 C C . LEU A 1 100 ? -3.098 -2.585 3.531 1.00 95.25 100 LEU A C 1
ATOM 782 O O . LEU A 1 100 ? -3.639 -2.915 4.587 1.00 95.25 100 LEU A O 1
ATOM 786 N N . ARG A 1 101 ? -3.643 -1.677 2.716 1.00 96.06 101 ARG A N 1
ATOM 787 C CA . ARG A 1 101 ? -4.903 -0.983 3.003 1.00 96.06 101 ARG A CA 1
ATOM 788 C C . ARG A 1 101 ? -6.071 -1.961 3.100 1.00 96.06 101 ARG A C 1
ATOM 790 O O . ARG A 1 101 ? -6.897 -1.834 4.007 1.00 96.06 101 ARG A O 1
ATOM 797 N N . SER A 1 102 ? -6.136 -2.938 2.197 1.00 96.81 102 SER A N 1
ATOM 798 C CA . SER A 1 102 ? -7.151 -3.994 2.215 1.00 96.81 102 SER A CA 1
ATOM 799 C C . SER A 1 102 ? -7.069 -4.825 3.500 1.00 96.81 102 SER A C 1
ATOM 801 O O . SER A 1 102 ? -8.075 -4.988 4.194 1.00 96.81 102 SER A O 1
ATOM 803 N N . GLU A 1 103 ? -5.865 -5.260 3.884 1.00 95.94 103 GLU A N 1
ATOM 804 C CA . GLU A 1 103 ? -5.640 -6.026 5.113 1.00 95.94 103 GLU A CA 1
ATOM 805 C C . GLU A 1 103 ? -6.035 -5.235 6.370 1.00 95.94 103 GLU A C 1
ATOM 807 O O . GLU A 1 103 ? -6.740 -5.750 7.243 1.00 95.94 103 GLU A O 1
ATOM 812 N N . LEU A 1 104 ? -5.617 -3.970 6.467 1.00 97.38 104 LEU A N 1
ATOM 813 C CA . LEU A 1 104 ? -5.963 -3.104 7.595 1.00 97.38 104 LEU A CA 1
ATOM 814 C C . LEU A 1 104 ? -7.470 -2.829 7.668 1.00 97.38 104 LEU A C 1
ATOM 816 O O . LEU A 1 104 ? -8.031 -2.826 8.762 1.00 97.38 104 LEU A O 1
ATOM 820 N N . THR A 1 105 ? -8.138 -2.665 6.524 1.00 96.62 105 THR A N 1
ATOM 821 C CA . THR A 1 105 ? -9.598 -2.496 6.472 1.00 96.62 105 THR A CA 1
ATOM 822 C C . THR A 1 105 ? -10.304 -3.745 6.993 1.00 96.62 105 THR A C 1
ATOM 824 O O . THR A 1 105 ? -11.166 -3.639 7.860 1.00 96.62 105 THR A O 1
ATOM 827 N N . GLY A 1 106 ? -9.871 -4.937 6.568 1.00 97.12 106 GLY A N 1
ATOM 828 C CA . GLY A 1 106 ? -10.403 -6.196 7.096 1.00 97.12 106 GLY A CA 1
ATOM 829 C C . GLY A 1 106 ? -10.205 -6.338 8.610 1.00 97.12 106 GLY A C 1
ATOM 830 O O . GLY A 1 106 ? -11.111 -6.777 9.319 1.00 97.12 106 GLY A O 1
ATOM 831 N N . ARG A 1 107 ? -9.050 -5.906 9.140 1.00 97.25 107 ARG A N 1
ATOM 832 C CA . ARG A 1 107 ? -8.791 -5.871 10.592 1.00 97.25 107 ARG A CA 1
ATOM 833 C C . ARG A 1 107 ? -9.686 -4.875 11.326 1.00 97.25 107 ARG A C 1
ATOM 835 O O . ARG A 1 107 ? -10.160 -5.204 12.412 1.00 97.25 107 ARG A O 1
ATOM 842 N N . ARG A 1 108 ? -9.924 -3.690 10.755 1.00 97.81 108 ARG A N 1
ATOM 843 C CA . ARG A 1 108 ? -10.841 -2.683 11.312 1.00 97.81 108 ARG A CA 1
ATOM 844 C C . ARG A 1 108 ? -12.252 -3.249 11.402 1.00 97.81 108 ARG A C 1
ATOM 846 O O . ARG A 1 108 ? -12.861 -3.200 12.464 1.00 97.81 108 ARG A O 1
ATOM 853 N N . ASP A 1 109 ? -12.741 -3.834 10.316 1.00 97.50 109 ASP A N 1
ATOM 854 C CA . ASP A 1 109 ? -14.101 -4.365 10.252 1.00 97.50 109 ASP A CA 1
ATOM 855 C C . ASP A 1 109 ? -14.282 -5.530 11.241 1.00 97.50 109 ASP A C 1
ATOM 857 O O . ASP A 1 109 ? -15.257 -5.560 11.993 1.00 97.50 109 ASP A O 1
ATOM 861 N N . ALA A 1 110 ? -13.300 -6.433 11.343 1.00 95.69 110 ALA A N 1
ATOM 862 C CA . ALA A 1 110 ? -13.297 -7.487 12.360 1.00 95.69 110 ALA A CA 1
ATOM 863 C C . ALA A 1 110 ? -13.239 -6.929 13.795 1.00 95.69 110 ALA A C 1
ATOM 865 O O . ALA A 1 110 ? -13.917 -7.439 14.688 1.00 95.69 110 ALA A O 1
ATOM 866 N N . GLY A 1 111 ? -12.450 -5.874 14.023 1.00 95.44 111 GLY A N 1
ATOM 867 C CA . GLY A 1 111 ? -12.344 -5.193 15.312 1.00 95.44 111 GLY A CA 1
ATOM 868 C C . GLY A 1 111 ? -13.654 -4.530 15.738 1.00 95.44 111 GLY A C 1
ATOM 869 O O . GLY A 1 111 ? -14.047 -4.663 16.893 1.00 95.44 111 GLY A O 1
ATOM 870 N N . LEU A 1 112 ? -14.368 -3.898 14.804 1.00 96.44 112 LEU A N 1
ATOM 871 C CA . LEU A 1 112 ? -15.697 -3.327 15.036 1.00 96.44 112 LEU A CA 1
ATOM 872 C C . LEU A 1 112 ? -16.728 -4.405 15.383 1.00 96.44 112 LEU A C 1
ATOM 874 O O . LEU A 1 112 ? -17.509 -4.230 16.316 1.00 96.44 112 LEU A O 1
ATOM 878 N N . VAL A 1 113 ? -16.709 -5.539 14.676 1.00 96.44 113 VAL A N 1
ATOM 879 C CA . VAL A 1 113 ? -17.579 -6.685 14.990 1.00 96.44 113 VAL A CA 1
ATOM 880 C C . VAL A 1 113 ? -17.291 -7.223 16.393 1.00 96.44 113 VAL A C 1
ATOM 882 O O . VAL A 1 113 ? -18.225 -7.463 17.156 1.00 96.44 113 VAL A O 1
ATOM 885 N N . LEU A 1 114 ? -16.015 -7.382 16.756 1.00 93.00 114 LEU A N 1
ATOM 886 C CA . LEU A 1 114 ? -15.617 -7.838 18.090 1.00 93.00 114 LEU A CA 1
ATOM 887 C C . LEU A 1 114 ? -16.033 -6.846 19.180 1.00 93.00 114 LEU A C 1
ATOM 889 O O . LEU A 1 114 ? -16.547 -7.258 20.217 1.00 93.00 114 LEU A O 1
ATOM 893 N N . LEU A 1 115 ? -15.813 -5.551 18.948 1.00 94.81 115 LEU A N 1
ATOM 894 C CA . LEU A 1 115 ? -16.168 -4.505 19.899 1.00 94.81 115 LEU A CA 1
ATOM 895 C C . LEU A 1 115 ? -17.672 -4.513 20.169 1.00 94.81 115 LEU A C 1
ATOM 897 O O . LEU A 1 115 ? -18.085 -4.568 21.324 1.00 94.81 115 LEU A O 1
ATOM 901 N N . LYS A 1 116 ? -18.474 -4.570 19.102 1.00 95.06 116 LYS A N 1
ATOM 902 C CA . LYS A 1 116 ? -19.925 -4.699 19.209 1.00 95.06 116 LYS A CA 1
ATOM 903 C C . LYS A 1 116 ? -20.329 -5.958 19.979 1.00 95.06 116 LYS A C 1
ATOM 905 O O . LYS A 1 116 ? -21.192 -5.886 20.841 1.00 95.06 116 LYS A O 1
ATOM 910 N N . ALA A 1 117 ? -19.685 -7.099 19.726 1.00 94.62 117 ALA A N 1
ATOM 911 C CA . ALA A 1 117 ? -19.970 -8.333 20.459 1.00 94.62 117 ALA A CA 1
ATOM 912 C C . ALA A 1 117 ? -19.683 -8.202 21.967 1.00 94.62 117 ALA A C 1
ATOM 914 O O . ALA A 1 117 ? -20.435 -8.733 22.784 1.00 94.62 117 ALA A O 1
ATOM 915 N N . TYR A 1 118 ? -18.624 -7.484 22.352 1.00 93.50 118 TYR A N 1
ATOM 916 C CA . TYR A 1 118 ? -18.345 -7.181 23.758 1.00 93.50 118 TYR A CA 1
ATOM 917 C C . TYR A 1 118 ? -19.383 -6.238 24.370 1.00 93.50 118 TYR A C 1
ATOM 919 O O . TYR A 1 118 ? -19.829 -6.481 25.493 1.00 93.50 118 TYR A O 1
ATOM 927 N N . GLU A 1 119 ? -19.800 -5.206 23.639 1.00 91.38 119 GLU A N 1
ATOM 928 C CA . GLU A 1 119 ? -20.865 -4.296 24.071 1.00 91.38 119 GLU A CA 1
ATOM 929 C C . GLU A 1 119 ? -22.199 -5.037 24.259 1.00 91.38 119 GLU A C 1
ATOM 931 O O . GLU A 1 119 ? -22.822 -4.913 25.315 1.00 91.38 119 GLU A O 1
ATOM 936 N N . ASP A 1 120 ? -22.584 -5.880 23.296 1.00 95.38 120 ASP A N 1
ATOM 937 C CA . ASP A 1 120 ? -23.801 -6.703 23.327 1.00 95.38 120 ASP A CA 1
ATOM 938 C C . ASP A 1 120 ? -23.769 -7.729 24.478 1.00 95.38 120 ASP A C 1
ATOM 940 O O . ASP A 1 120 ? -24.788 -7.992 25.119 1.00 95.38 120 ASP A O 1
ATOM 944 N N . ALA A 1 121 ? -22.591 -8.278 24.797 1.00 93.69 121 ALA A N 1
ATOM 945 C CA . ALA A 1 121 ? -22.388 -9.163 25.946 1.00 93.69 121 ALA A CA 1
ATOM 946 C C . ALA A 1 121 ? -22.401 -8.426 27.301 1.00 93.69 121 ALA A C 1
ATOM 948 O O . ALA A 1 121 ? -22.265 -9.057 28.352 1.00 93.69 121 ALA A O 1
ATOM 949 N N . GLY A 1 122 ? -22.528 -7.095 27.302 1.00 93.19 122 GLY A N 1
ATOM 950 C CA . GLY A 1 122 ? -22.474 -6.273 28.508 1.00 93.19 122 GLY A CA 1
ATOM 951 C C . GLY A 1 122 ? -21.092 -6.244 29.162 1.00 93.19 122 GLY A C 1
ATOM 952 O O . GLY A 1 122 ? -20.980 -5.906 30.345 1.00 93.19 122 GLY A O 1
ATOM 953 N N . MET A 1 123 ? -20.037 -6.604 28.421 1.00 89.25 123 MET A N 1
ATOM 954 C CA . MET A 1 123 ? -18.673 -6.568 28.930 1.00 89.25 123 MET A CA 1
ATOM 955 C C . MET A 1 123 ? -18.239 -5.125 29.179 1.00 89.25 123 MET A C 1
ATOM 957 O O . MET A 1 123 ? -18.380 -4.248 28.332 1.00 89.25 123 MET A O 1
ATOM 961 N N . LYS A 1 124 ? -17.673 -4.884 30.362 1.00 87.56 124 LYS A N 1
ATOM 962 C CA . LYS A 1 124 ? -17.119 -3.592 30.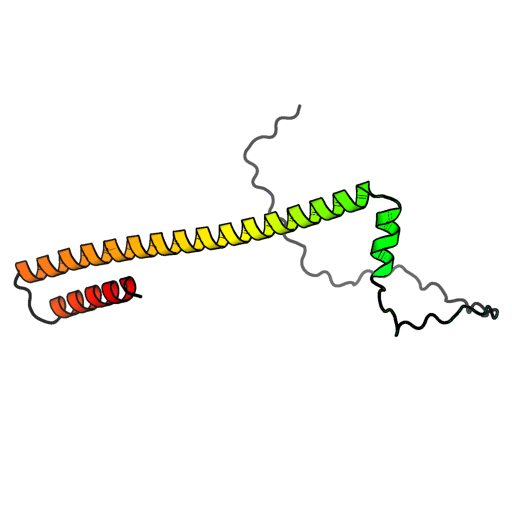781 1.00 87.56 124 LYS A CA 1
ATOM 963 C C . LYS A 1 124 ? -15.715 -3.794 31.347 1.00 87.56 124 LYS A C 1
ATOM 965 O O . LYS A 1 124 ? -15.377 -4.877 31.824 1.00 87.56 124 LYS A O 1
ATOM 970 N N . GLY A 1 125 ? -14.909 -2.737 31.323 1.00 88.31 125 GLY A N 1
ATOM 971 C CA . GLY A 1 125 ? -13.561 -2.723 31.890 1.00 88.31 125 GLY A CA 1
ATOM 972 C C . GLY A 1 125 ? -12.475 -3.164 30.907 1.00 88.31 125 GLY A C 1
ATOM 973 O O . GLY A 1 125 ? -12.657 -3.122 29.693 1.00 88.31 125 GLY A O 1
ATOM 974 N N . ARG A 1 126 ? -11.331 -3.597 31.445 1.00 91.88 126 ARG A N 1
ATOM 975 C CA . ARG A 1 126 ? -10.045 -3.692 30.730 1.00 91.88 126 ARG A CA 1
ATOM 976 C C . ARG A 1 126 ? -10.077 -4.425 29.381 1.00 91.88 126 ARG A C 1
ATOM 978 O O . ARG A 1 126 ? -9.319 -4.078 28.487 1.00 91.88 126 ARG A O 1
ATOM 985 N N . GLN A 1 127 ? -10.913 -5.453 29.217 1.00 87.56 127 GLN A N 1
ATOM 986 C CA . GLN A 1 127 ? -10.991 -6.195 27.949 1.00 87.56 127 GLN A CA 1
ATOM 987 C C . GLN A 1 127 ? -11.648 -5.380 26.825 1.00 87.56 127 GLN A C 1
ATOM 989 O O . GLN A 1 127 ? -11.203 -5.467 25.682 1.00 87.56 127 GLN A O 1
ATOM 994 N N . LEU A 1 128 ? -12.655 -4.565 27.160 1.00 91.56 128 LEU A N 1
ATOM 995 C CA . LEU A 1 128 ? -13.300 -3.650 26.221 1.00 91.56 128 LEU A CA 1
ATOM 996 C C . LEU A 1 128 ? -12.335 -2.525 25.829 1.00 91.56 128 LEU A C 1
ATOM 998 O O . LEU A 1 128 ? -12.156 -2.268 24.645 1.00 91.56 128 LEU A O 1
ATOM 1002 N N . GLU A 1 129 ? -11.645 -1.935 26.809 1.00 93.94 129 GLU A N 1
ATOM 1003 C CA . GLU A 1 129 ? -10.629 -0.895 26.578 1.00 93.94 129 GLU A CA 1
ATOM 1004 C C . GLU A 1 129 ? -9.509 -1.399 25.658 1.00 93.94 129 GLU A C 1
ATOM 1006 O O . GLU A 1 129 ? -9.184 -0.757 24.667 1.00 93.94 129 GLU A O 1
ATOM 1011 N N . ILE A 1 130 ? -8.987 -2.609 25.902 1.00 93.12 130 ILE A N 1
ATOM 1012 C CA . ILE A 1 130 ? -7.967 -3.217 25.031 1.00 93.12 130 ILE A CA 1
ATOM 1013 C C . ILE A 1 130 ? -8.489 -3.401 23.598 1.00 93.12 130 ILE A C 1
ATOM 1015 O O . ILE A 1 130 ? -7.729 -3.237 22.642 1.00 93.12 130 ILE A O 1
ATOM 1019 N N . ALA A 1 131 ? -9.756 -3.783 23.425 1.00 92.00 131 ALA A N 1
ATOM 1020 C CA . ALA A 1 131 ? -10.347 -3.934 22.099 1.00 92.00 131 ALA A CA 1
ATOM 1021 C C . ALA A 1 131 ? -10.485 -2.583 21.382 1.00 92.00 131 ALA A C 1
ATOM 1023 O O . ALA A 1 131 ? -10.139 -2.488 20.204 1.00 92.00 131 ALA A O 1
ATOM 1024 N N . GLN A 1 132 ? -10.912 -1.543 22.103 1.00 95.12 132 GLN A N 1
ATOM 1025 C CA . GLN A 1 132 ? -11.010 -0.170 21.603 1.00 95.12 132 GLN A CA 1
ATOM 1026 C C . GLN A 1 132 ? -9.638 0.393 21.219 1.00 95.12 132 GLN A C 1
ATOM 1028 O O . GLN A 1 132 ? -9.484 0.912 20.117 1.00 95.12 132 GLN A O 1
ATOM 1033 N N . ASP A 1 133 ? -8.619 0.216 22.062 1.00 95.94 133 ASP A N 1
ATOM 1034 C CA . ASP A 1 133 ? -7.251 0.668 21.785 1.00 95.94 133 ASP A CA 1
ATOM 1035 C C . ASP A 1 133 ? -6.665 -0.018 20.548 1.00 95.94 133 ASP A C 1
ATOM 1037 O O . ASP A 1 133 ? -6.029 0.617 19.705 1.00 95.94 133 ASP A O 1
ATOM 1041 N N . ARG A 1 134 ? -6.901 -1.329 20.402 1.00 94.50 134 ARG A N 1
ATOM 1042 C CA . ARG A 1 134 ? -6.463 -2.085 19.221 1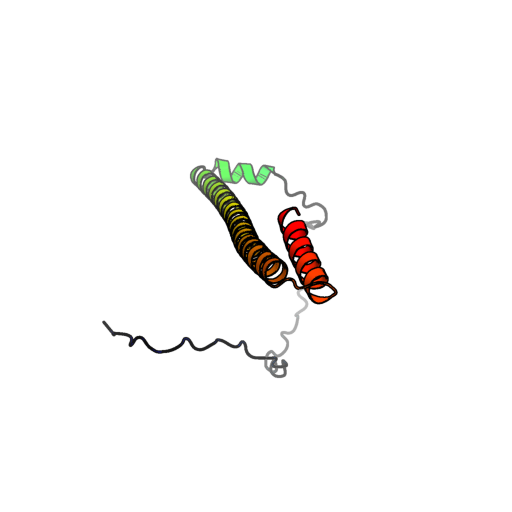.00 94.50 134 ARG A CA 1
ATOM 1043 C C . ARG A 1 134 ? -7.156 -1.607 17.955 1.00 94.50 134 ARG A C 1
ATOM 1045 O O . ARG A 1 134 ? -6.491 -1.471 16.931 1.00 94.50 134 ARG A O 1
ATOM 1052 N N . LEU A 1 135 ? -8.465 -1.368 18.019 1.00 95.88 135 LEU A N 1
ATOM 1053 C CA . LEU A 1 135 ? -9.223 -0.844 16.890 1.00 95.88 135 LEU A CA 1
ATOM 1054 C C . LEU A 1 135 ? -8.715 0.549 16.501 1.00 95.88 135 LEU A C 1
ATOM 1056 O O . LEU A 1 135 ? -8.390 0.771 15.337 1.00 95.88 135 LEU A O 1
ATOM 1060 N N . LYS A 1 136 ? -8.524 1.434 17.483 1.00 97.00 136 LYS A N 1
ATOM 1061 C CA . LYS A 1 136 ? -7.981 2.777 17.277 1.00 97.00 136 LYS A CA 1
ATOM 1062 C C . LYS A 1 136 ? -6.594 2.748 16.631 1.00 97.00 136 LYS A C 1
ATOM 1064 O O . LYS A 1 136 ? -6.352 3.472 15.673 1.00 97.00 136 LYS A O 1
ATOM 1069 N N . ALA A 1 137 ? -5.701 1.863 17.077 1.00 95.94 137 ALA A N 1
ATOM 1070 C CA . ALA A 1 137 ? -4.376 1.712 16.473 1.00 95.94 137 ALA A CA 1
ATOM 1071 C C . ALA A 1 137 ? -4.433 1.249 15.002 1.00 95.94 137 ALA A C 1
ATOM 1073 O O . ALA A 1 137 ? -3.561 1.598 14.205 1.00 95.94 137 ALA A O 1
ATOM 1074 N N . VAL A 1 138 ? -5.438 0.449 14.624 1.00 96.75 138 VAL A N 1
ATOM 1075 C CA . VAL A 1 138 ? -5.666 0.055 13.223 1.00 96.75 138 VAL A CA 1
ATOM 1076 C C . VAL A 1 138 ? -6.218 1.228 12.411 1.00 96.75 138 VAL A C 1
ATOM 1078 O O . VAL A 1 138 ? -5.779 1.433 11.282 1.00 96.75 138 VAL A O 1
ATOM 1081 N N . GLU A 1 139 ? -7.129 2.019 12.975 1.00 95.75 139 GLU A N 1
ATOM 1082 C CA . GLU A 1 139 ? -7.685 3.214 12.328 1.00 95.75 139 GLU A CA 1
ATOM 1083 C C . GLU A 1 139 ? -6.633 4.306 12.109 1.00 95.75 139 GLU A C 1
ATOM 1085 O O . GLU A 1 139 ? -6.554 4.865 11.017 1.00 95.75 139 GLU A O 1
ATOM 1090 N N . GLU A 1 140 ? -5.765 4.555 13.091 1.00 96.25 140 GLU A N 1
ATOM 1091 C CA . GLU A 1 140 ? -4.638 5.488 12.958 1.00 96.25 140 GLU A CA 1
ATOM 1092 C C . GLU A 1 140 ? -3.689 5.062 11.830 1.00 96.25 140 GLU A C 1
ATOM 1094 O O . GLU A 1 140 ? -3.243 5.895 11.045 1.00 96.25 140 GLU A O 1
ATOM 1099 N N . ARG A 1 141 ? -3.436 3.755 11.687 1.00 93.62 141 ARG A N 1
ATOM 1100 C CA . ARG A 1 141 ? -2.632 3.204 10.583 1.00 93.62 141 ARG A CA 1
ATOM 1101 C C . ARG A 1 141 ? -3.321 3.252 9.223 1.00 93.62 141 ARG A C 1
ATOM 1103 O O . ARG A 1 141 ? -2.627 3.197 8.221 1.00 93.62 141 ARG A O 1
ATOM 1110 N N . LEU A 1 142 ? -4.652 3.279 9.175 1.00 93.25 142 LEU A N 1
ATOM 1111 C CA . LEU A 1 142 ? -5.411 3.461 7.932 1.00 93.25 142 LEU A CA 1
ATOM 1112 C C . LEU A 1 142 ? -5.450 4.927 7.486 1.00 93.25 142 LEU A C 1
ATOM 1114 O O . LEU A 1 142 ? -5.649 5.189 6.301 1.00 93.25 142 LEU A O 1
ATOM 1118 N N . ALA A 1 143 ? -5.349 5.858 8.437 1.00 91.44 143 ALA A N 1
ATOM 1119 C CA . ALA A 1 143 ? -5.338 7.294 8.180 1.00 91.44 143 ALA A CA 1
ATOM 1120 C C . ALA A 1 143 ? -3.946 7.829 7.805 1.00 91.44 143 ALA A C 1
ATOM 1122 O O . ALA A 1 143 ? -3.866 8.845 7.113 1.00 91.44 143 ALA A O 1
ATOM 1123 N N . ALA A 1 144 ? -2.888 7.169 8.284 1.00 88.69 144 ALA A N 1
ATOM 1124 C CA . ALA A 1 144 ? -1.500 7.416 7.897 1.00 88.69 144 ALA A CA 1
ATOM 1125 C C . ALA A 1 144 ? -1.199 6.892 6.484 1.00 88.69 144 ALA A C 1
ATOM 1127 O O . ALA A 1 144 ? -0.449 7.590 5.765 1.00 88.69 144 ALA A O 1
#

Radius of gyration: 36.02 Å; chains: 1; bounding box: 94×54×74 Å

Sequence (144 aa):
MEMRTPGERPREFMPPVGRTPEKLQGYDAVPLVEAEQEDKPGGVIDMKSREVDDSVETDVVKRNPEKAEALEQLKRAADARDQALNNRRQAESILAQDSLRSELTGRRDAGLVLLKAYEDAGMKGRQLEIAQDRLKAVEERLAA

Secondary structure (DSSP, 8-state):
-PPPPTT-PPP--PPPP-------TT-PPPP---------------TT-----THHHHHHHHH-HHHHHHHHHHHHHHHHHHHHHHHHHHHHHHHHHHHHHHHHHHHHHHHHHHHHHHHHTT--SHHHHHHHHHHHHHHHHHH-

Foldseek 3Di:
DDDDDPDDDPPDDDDDPDDDPPPPPPPDDDDPDPDPDDDDPPDDPPPPDPPVPPVVVVPVCVVCVVVVVVVVVVVVVVVVVVVVVVVVVVVVVVVVVVVVLVVLVVVLVVLVVVLVVCVVVVHDPDVNVVSVVSNVVSVVVNVD

pLDDT: mean 76.11, std 19.53, range [42.38, 97.81]